Protein AF-A0A7C1DUS7-F1 (afdb_monomer_lite)

Foldseek 3Di:
DDDFLLVLLVQLLVLQVVLVVCCVPPVVCNVVSVVSLVSSLVSLVVSCVQLVDLDADPVCLVVVPCPRHDHPVSSVSSVSSCVVVVVVVVVVVVVVVPD

Sequence (99 aa):
MFSKPRILAHIGFLLVTAGLVISMLIPPAYPVSLGLWLIAVVAGVFALIKNGRLFPNIALTRTGEDPDKLDILHFVEVYLSLIPGIFIVAYLIYFKIFN

Radius of gyration: 15.43 Å; chains: 1; bounding box: 42×33×36 Å

Structure (mmCIF, N/CA/C/O backbone):
data_AF-A0A7C1DUS7-F1
#
_entry.id   AF-A0A7C1DUS7-F1
#
loop_
_atom_site.group_PDB
_atom_site.id
_atom_site.type_symbol
_atom_site.label_atom_id
_atom_site.label_alt_id
_atom_site.label_comp_id
_atom_site.label_asym_id
_atom_site.label_entity_id
_atom_site.label_seq_id
_atom_site.pdbx_PDB_ins_code
_atom_site.Cartn_x
_atom_site.Cartn_y
_atom_site.Cartn_z
_atom_site.occupancy
_atom_site.B_iso_or_equiv
_atom_site.auth_seq_id
_atom_site.auth_comp_id
_atom_site.auth_asym_id
_atom_site.auth_atom_id
_atom_site.pdbx_PDB_model_num
ATOM 1 N N . MET A 1 1 ? 1.811 14.218 18.376 1.00 45.44 1 MET A N 1
ATOM 2 C CA . MET A 1 1 ? 0.473 14.501 17.813 1.00 45.44 1 MET A CA 1
ATOM 3 C C . MET A 1 1 ? 0.256 13.559 16.631 1.00 45.44 1 MET A C 1
ATOM 5 O O . MET A 1 1 ? 0.537 13.900 15.494 1.00 45.44 1 MET A O 1
ATOM 9 N N . PHE A 1 2 ? -0.057 12.294 16.915 1.00 49.75 2 PHE A N 1
ATOM 10 C CA . PHE A 1 2 ? -0.066 11.234 15.905 1.00 49.75 2 PHE A CA 1
ATOM 11 C C . PHE A 1 2 ? -1.332 11.334 15.042 1.00 49.75 2 PHE A C 1
ATOM 13 O O . PHE A 1 2 ? -2.433 11.252 15.572 1.00 49.75 2 PHE A O 1
ATOM 20 N N . SER A 1 3 ? -1.176 11.480 13.722 1.00 62.84 3 SER A N 1
ATOM 21 C CA . SER A 1 3 ? -2.284 11.554 12.755 1.00 62.84 3 SER A CA 1
ATOM 22 C C . SER A 1 3 ? -3.237 10.363 12.901 1.00 62.84 3 SER A C 1
ATOM 24 O O . SER A 1 3 ? -2.767 9.234 13.104 1.00 62.84 3 SER A O 1
ATOM 26 N N . LYS A 1 4 ? -4.549 10.616 12.798 1.00 81.75 4 LYS A N 1
ATOM 27 C CA . LYS A 1 4 ? -5.602 9.593 12.899 1.00 81.75 4 LYS A CA 1
ATOM 28 C C . LYS A 1 4 ? -5.364 8.472 11.873 1.00 81.75 4 LYS A C 1
ATOM 30 O O . LYS A 1 4 ? -4.947 8.778 10.753 1.00 81.75 4 LYS A O 1
ATOM 35 N N . PRO A 1 5 ? -5.643 7.197 12.199 1.00 83.50 5 PRO A N 1
ATOM 36 C CA . PRO A 1 5 ? -5.414 6.076 11.282 1.00 83.50 5 PRO A CA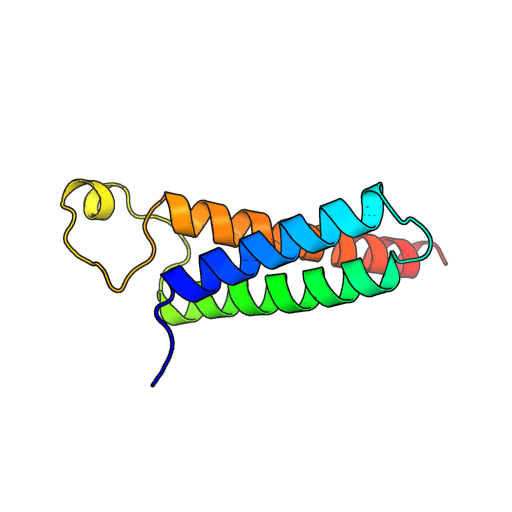 1
ATOM 37 C C . PRO A 1 5 ? -6.152 6.242 9.944 1.00 83.50 5 PRO A C 1
ATOM 39 O O . PRO A 1 5 ? -5.609 5.878 8.907 1.00 83.50 5 PRO A O 1
ATOM 42 N N . ARG A 1 6 ? -7.318 6.902 9.941 1.00 86.62 6 ARG A N 1
ATOM 43 C CA . ARG A 1 6 ? -8.067 7.276 8.726 1.00 86.62 6 ARG A CA 1
ATOM 44 C C . ARG A 1 6 ? -7.261 8.140 7.754 1.00 86.62 6 ARG A C 1
ATOM 46 O O . ARG A 1 6 ? -7.274 7.902 6.556 1.00 86.62 6 ARG A O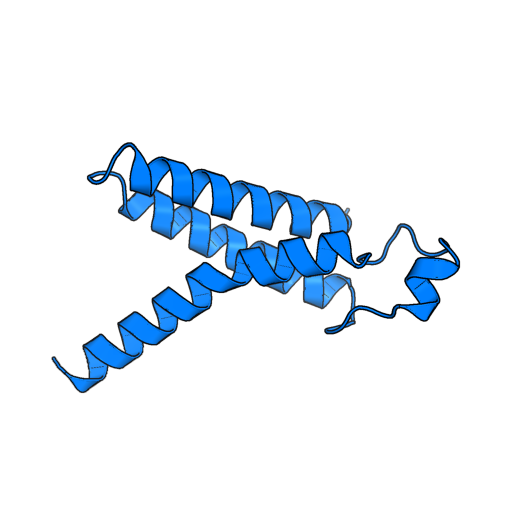 1
ATOM 53 N N . ILE A 1 7 ? -6.514 9.114 8.273 1.00 88.00 7 ILE A N 1
ATOM 54 C CA . ILE A 1 7 ? -5.691 10.008 7.447 1.00 88.00 7 ILE A CA 1
ATOM 55 C C . ILE A 1 7 ? -4.555 9.214 6.796 1.00 88.00 7 ILE A C 1
ATOM 57 O O . ILE A 1 7 ? -4.244 9.419 5.629 1.00 88.00 7 ILE A O 1
ATOM 61 N N . LEU A 1 8 ? -3.951 8.283 7.538 1.00 88.62 8 LEU A N 1
ATOM 62 C CA . LEU A 1 8 ? -2.888 7.423 7.015 1.00 88.62 8 LEU A CA 1
ATOM 63 C C . LEU A 1 8 ? -3.397 6.475 5.923 1.00 88.62 8 LEU A C 1
ATOM 65 O O . LEU A 1 8 ? -2.709 6.300 4.920 1.00 88.62 8 LEU A O 1
ATOM 69 N N . ALA A 1 9 ? -4.597 5.913 6.097 1.00 89.19 9 ALA A N 1
ATOM 70 C CA . ALA A 1 9 ? -5.269 5.108 5.079 1.00 89.19 9 ALA A CA 1
ATOM 71 C C . ALA A 1 9 ? -5.459 5.901 3.778 1.00 89.19 9 A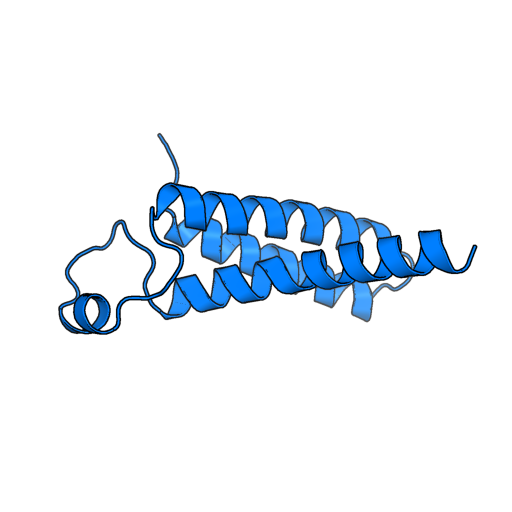LA A C 1
ATOM 73 O O . ALA A 1 9 ? -5.020 5.463 2.714 1.00 89.19 9 ALA A O 1
ATOM 74 N N . HIS A 1 10 ? -6.000 7.114 3.894 1.00 92.69 10 HIS A N 1
ATOM 75 C CA . HIS A 1 10 ? -6.276 7.966 2.747 1.00 92.69 10 HIS A CA 1
ATOM 76 C C . HIS A 1 10 ? -4.998 8.429 2.031 1.00 92.69 10 HIS A C 1
ATOM 78 O O . HIS A 1 10 ? -4.915 8.379 0.805 1.00 92.69 10 HIS A O 1
ATOM 84 N N . ILE A 1 11 ? -3.958 8.811 2.785 1.00 91.12 11 ILE A N 1
ATOM 85 C CA . ILE A 1 11 ? -2.639 9.143 2.222 1.00 91.12 11 ILE A CA 1
ATOM 86 C C . ILE A 1 11 ? -2.056 7.933 1.485 1.00 91.12 11 ILE A C 1
ATOM 88 O O . ILE A 1 11 ? -1.568 8.078 0.367 1.00 91.12 11 ILE A O 1
ATOM 92 N N . GLY A 1 12 ? -2.128 6.738 2.081 1.00 90.88 12 GLY A N 1
ATOM 93 C CA . GLY A 1 12 ? -1.660 5.509 1.443 1.00 90.88 12 GLY A CA 1
ATOM 94 C C . GLY A 1 12 ? -2.371 5.247 0.114 1.00 90.88 12 GLY A C 1
ATOM 95 O O . GLY A 1 12 ? -1.719 4.996 -0.898 1.00 90.88 12 GLY A O 1
ATOM 96 N N . PHE A 1 13 ? -3.696 5.378 0.083 1.00 93.12 13 PHE A N 1
ATOM 97 C CA . PHE A 1 13 ? -4.480 5.208 -1.138 1.00 93.12 13 PHE A CA 1
ATOM 98 C C . PHE A 1 13 ? -4.153 6.258 -2.213 1.00 93.12 13 PHE A C 1
ATOM 100 O O . PHE A 1 13 ? -3.971 5.913 -3.386 1.00 93.12 13 PHE A O 1
ATOM 107 N N . LEU A 1 14 ? -4.009 7.529 -1.822 1.00 94.12 14 LEU A N 1
ATOM 108 C CA . LEU A 1 14 ? -3.625 8.614 -2.727 1.00 94.12 14 LEU A CA 1
ATOM 109 C C . LEU A 1 14 ? -2.260 8.342 -3.372 1.00 94.12 14 LEU A C 1
ATOM 111 O O . LEU A 1 14 ? -2.113 8.491 -4.583 1.00 94.12 14 LEU A O 1
ATOM 115 N N . LEU A 1 15 ? -1.275 7.906 -2.581 1.00 93.75 15 LEU A N 1
ATOM 116 C CA . LEU A 1 15 ? 0.072 7.593 -3.062 1.00 93.75 15 LEU A CA 1
ATOM 117 C C . LEU A 1 15 ? 0.080 6.408 -4.033 1.00 93.75 15 LEU A C 1
ATOM 119 O O . LEU A 1 15 ? 0.768 6.467 -5.053 1.00 93.75 15 LEU A O 1
ATOM 123 N N . VAL A 1 16 ? -0.711 5.361 -3.768 1.00 93.69 16 VAL A N 1
ATOM 124 C CA . VAL A 1 16 ? -0.874 4.249 -4.720 1.00 93.69 16 VAL A CA 1
ATOM 125 C C . VAL A 1 16 ? -1.474 4.726 -6.029 1.00 93.69 16 VAL A C 1
ATOM 127 O O . VAL A 1 16 ? -0.930 4.420 -7.091 1.00 93.69 16 VAL A O 1
ATOM 130 N N . THR A 1 17 ? -2.546 5.509 -5.955 1.00 93.19 17 THR A N 1
ATOM 131 C CA . THR A 1 17 ? -3.237 6.026 -7.138 1.00 93.19 17 THR A CA 1
ATOM 132 C C . THR A 1 17 ? -2.327 6.951 -7.948 1.00 93.19 17 THR A C 1
ATOM 134 O O . THR A 1 17 ? -2.227 6.804 -9.162 1.00 93.19 17 THR A O 1
ATOM 137 N N . ALA A 1 18 ? -1.585 7.846 -7.290 1.00 92.50 18 ALA A N 1
ATOM 138 C CA . ALA A 1 18 ? -0.612 8.719 -7.942 1.00 92.50 18 ALA A CA 1
ATOM 139 C C . ALA A 1 18 ? 0.517 7.921 -8.611 1.00 92.50 18 ALA A C 1
ATOM 141 O O . ALA A 1 18 ? 0.840 8.165 -9.773 1.00 92.50 18 ALA A O 1
ATOM 142 N N . GLY A 1 19 ? 1.078 6.928 -7.914 1.00 90.19 19 GLY A N 1
ATOM 143 C CA . GLY A 1 19 ? 2.094 6.043 -8.480 1.00 90.19 19 GLY A CA 1
ATOM 144 C C . GLY A 1 19 ? 1.576 5.267 -9.693 1.00 90.19 19 GLY A C 1
ATOM 145 O O . GLY A 1 19 ? 2.278 5.170 -10.700 1.00 90.19 19 GLY A O 1
ATOM 146 N N . LEU A 1 20 ? 0.327 4.792 -9.643 1.00 91.19 20 LEU A N 1
ATOM 147 C CA . LEU A 1 20 ? -0.322 4.121 -10.769 1.00 91.19 20 LEU A CA 1
ATOM 148 C C . LEU A 1 20 ? -0.455 5.062 -11.971 1.00 91.19 20 LEU A C 1
ATOM 150 O O . LEU A 1 20 ? 0.009 4.725 -13.058 1.00 91.19 20 LEU A O 1
ATOM 154 N N . VAL A 1 21 ? -0.991 6.266 -11.769 1.00 93.12 21 VAL A N 1
ATOM 155 C CA . VAL A 1 21 ? -1.143 7.270 -12.833 1.00 93.12 21 VAL A CA 1
ATOM 156 C C . VAL A 1 21 ? 0.206 7.623 -13.465 1.00 93.12 21 VAL A C 1
ATOM 158 O O . VAL A 1 21 ? 0.318 7.629 -14.690 1.00 93.12 21 VAL A O 1
ATOM 161 N N . ILE A 1 22 ? 1.251 7.845 -12.660 1.00 90.38 22 ILE A N 1
ATOM 162 C CA . ILE A 1 22 ? 2.603 8.136 -13.168 1.00 90.38 22 ILE A CA 1
ATOM 163 C C . ILE A 1 22 ? 3.127 6.970 -14.010 1.00 90.38 22 ILE A C 1
ATOM 165 O O . ILE A 1 22 ? 3.634 7.200 -15.105 1.00 90.38 22 ILE A O 1
ATOM 169 N N . SER A 1 23 ? 2.949 5.728 -13.549 1.00 88.88 23 SER A N 1
ATOM 170 C CA . SER A 1 23 ? 3.423 4.547 -14.281 1.00 88.88 23 SER A CA 1
ATOM 171 C C . SER A 1 23 ? 2.721 4.363 -15.629 1.00 88.88 23 SER A C 1
ATOM 173 O O . SER A 1 23 ? 3.341 3.895 -16.581 1.00 88.88 23 SER A O 1
ATOM 175 N N . MET A 1 24 ? 1.447 4.762 -15.723 1.00 89.75 24 MET A N 1
ATOM 176 C CA . MET A 1 24 ? 0.652 4.649 -16.946 1.00 89.75 24 MET A CA 1
ATOM 177 C C . MET A 1 24 ? 0.937 5.782 -17.937 1.00 89.75 24 MET A C 1
ATOM 179 O O . MET A 1 24 ? 0.974 5.541 -19.140 1.00 89.75 24 MET A O 1
ATOM 183 N N . LEU A 1 25 ? 1.125 7.013 -17.452 1.00 93.19 25 LEU A N 1
ATOM 184 C CA . LEU A 1 25 ? 1.308 8.191 -18.308 1.00 93.19 25 LEU A CA 1
ATOM 185 C C . LEU A 1 25 ? 2.769 8.426 -18.703 1.00 93.19 25 LEU A C 1
ATOM 187 O O . LEU A 1 25 ? 3.036 8.955 -19.779 1.00 93.19 25 LEU A O 1
ATOM 191 N N . ILE A 1 26 ? 3.715 8.063 -17.834 1.00 92.31 26 ILE A N 1
ATOM 192 C CA . ILE A 1 26 ? 5.143 8.335 -18.014 1.00 92.31 26 ILE A CA 1
ATOM 193 C C . ILE A 1 26 ? 5.934 7.060 -17.676 1.00 92.31 26 ILE A C 1
ATOM 195 O O . ILE A 1 26 ? 6.542 6.973 -16.607 1.00 92.31 26 ILE A O 1
ATOM 199 N N . PRO A 1 27 ? 5.985 6.065 -18.585 1.00 83.12 27 PRO A N 1
ATOM 200 C CA . PRO A 1 27 ? 6.707 4.810 -18.352 1.00 83.12 27 PRO A CA 1
ATOM 201 C C . PRO A 1 27 ? 8.175 4.981 -17.910 1.00 83.12 27 PRO A C 1
ATOM 203 O O . PRO A 1 27 ? 8.606 4.260 -17.009 1.00 83.12 27 PRO A O 1
ATOM 206 N N . PRO A 1 28 ? 8.953 5.958 -18.434 1.00 87.88 28 PRO A N 1
ATOM 207 C CA . PRO A 1 28 ? 10.316 6.207 -17.953 1.00 87.88 28 PRO A CA 1
ATOM 208 C C . PRO A 1 28 ? 10.394 6.624 -16.475 1.00 87.88 28 PRO A C 1
ATOM 210 O O . PRO A 1 28 ? 11.431 6.451 -15.842 1.00 87.88 28 PRO A O 1
ATOM 213 N N . ALA A 1 29 ? 9.307 7.160 -15.911 1.00 86.75 29 ALA A N 1
ATOM 214 C CA . ALA A 1 29 ? 9.217 7.583 -14.516 1.00 86.75 29 ALA A CA 1
ATOM 215 C C . ALA A 1 29 ? 8.752 6.460 -13.567 1.00 86.75 29 ALA A C 1
ATOM 217 O O . ALA A 1 29 ? 8.487 6.726 -12.396 1.00 86.75 29 ALA A O 1
ATOM 218 N N . TYR A 1 30 ? 8.706 5.202 -14.020 1.00 83.88 30 TYR A N 1
ATOM 219 C CA . TYR A 1 30 ? 8.372 4.042 -13.183 1.00 83.88 30 TYR A CA 1
ATOM 220 C C . TYR A 1 30 ? 9.129 3.964 -11.835 1.00 83.88 30 TYR A C 1
ATOM 222 O O . TYR A 1 30 ? 8.506 3.612 -10.830 1.00 83.88 30 TYR A O 1
ATOM 230 N N . PRO A 1 31 ? 10.421 4.349 -11.724 1.00 86.81 31 PRO A N 1
ATOM 231 C CA . PRO A 1 31 ? 11.106 4.388 -10.427 1.00 86.81 31 PRO A CA 1
ATOM 232 C C . PRO A 1 31 ? 10.449 5.324 -9.400 1.00 86.81 31 PRO A C 1
ATOM 234 O O . PRO A 1 31 ? 10.470 5.043 -8.203 1.00 86.81 31 PRO A O 1
ATOM 237 N N . VAL A 1 32 ? 9.826 6.417 -9.854 1.00 87.56 32 VAL A N 1
ATOM 238 C CA . VAL A 1 32 ? 9.078 7.341 -8.988 1.00 87.56 32 VAL A CA 1
ATOM 239 C C . VAL A 1 32 ? 7.823 6.655 -8.454 1.00 87.56 32 VAL A C 1
ATOM 241 O O . VAL A 1 32 ? 7.543 6.732 -7.258 1.00 87.56 32 VAL A O 1
ATOM 244 N N . SER A 1 33 ? 7.107 5.919 -9.309 1.00 89.62 33 SER A N 1
ATOM 245 C CA . SER A 1 33 ? 5.952 5.108 -8.909 1.00 89.62 33 SER A CA 1
ATOM 246 C C . SER A 1 33 ? 6.318 4.071 -7.850 1.00 89.62 33 SER A C 1
ATOM 248 O O . SER A 1 33 ? 5.608 3.954 -6.855 1.00 89.62 33 SER A O 1
ATOM 250 N N . LEU A 1 34 ? 7.457 3.383 -8.002 1.00 86.25 34 LEU A N 1
ATOM 251 C CA . LEU A 1 34 ? 7.964 2.448 -6.991 1.00 86.25 34 LEU A CA 1
ATOM 252 C C . LEU A 1 34 ? 8.208 3.134 -5.639 1.00 86.25 34 LEU A C 1
ATOM 254 O O . LEU A 1 34 ? 7.823 2.595 -4.601 1.00 86.25 34 LEU A O 1
ATOM 258 N N . GLY A 1 35 ? 8.804 4.330 -5.643 1.00 88.69 35 GLY A N 1
ATOM 259 C CA . GLY A 1 35 ? 9.008 5.120 -4.428 1.00 88.69 35 GLY A CA 1
ATOM 260 C C . GLY A 1 35 ? 7.688 5.488 -3.741 1.00 88.69 35 GLY A C 1
ATOM 261 O O . GLY A 1 35 ? 7.540 5.290 -2.535 1.00 88.69 35 GLY A O 1
ATOM 262 N N . LEU A 1 36 ? 6.700 5.956 -4.508 1.00 92.12 36 LEU A N 1
ATOM 263 C CA . LEU A 1 36 ? 5.369 6.293 -3.988 1.00 92.12 36 LEU A CA 1
ATOM 264 C C 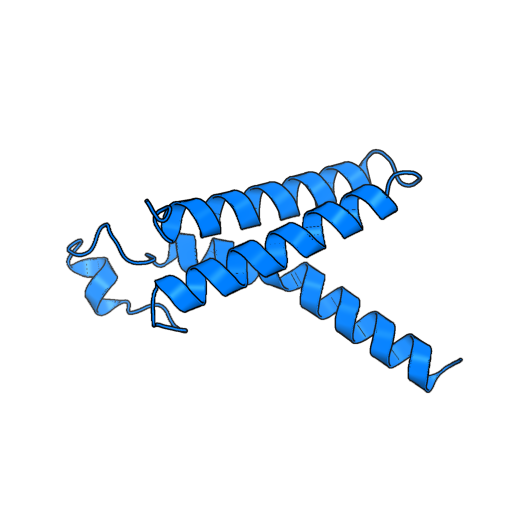. LEU A 1 36 ? 4.648 5.070 -3.416 1.00 92.12 36 LEU A C 1
ATOM 266 O O . LEU A 1 36 ? 4.054 5.151 -2.341 1.00 92.12 36 LEU A O 1
ATOM 270 N N . TRP A 1 37 ? 4.735 3.929 -4.095 1.00 92.38 37 TRP A N 1
ATOM 271 C CA . TRP A 1 37 ? 4.152 2.673 -3.632 1.00 92.38 37 TRP A CA 1
ATOM 272 C C . TRP A 1 37 ? 4.802 2.162 -2.349 1.00 92.38 37 TRP A C 1
ATOM 274 O O . TRP A 1 37 ? 4.092 1.703 -1.457 1.00 92.38 37 TRP A O 1
ATOM 284 N N . LEU A 1 38 ? 6.121 2.301 -2.197 1.00 90.94 38 LEU A N 1
ATOM 285 C CA . LEU A 1 38 ? 6.801 1.945 -0.952 1.00 90.94 38 LEU A CA 1
ATOM 286 C C . LEU A 1 38 ? 6.289 2.788 0.227 1.00 90.94 38 LEU A C 1
ATOM 288 O O . LEU A 1 38 ? 5.968 2.245 1.284 1.00 90.94 38 LEU A O 1
ATOM 292 N N . ILE A 1 39 ? 6.157 4.105 0.037 1.00 92.19 39 ILE A N 1
ATOM 293 C CA . ILE A 1 39 ? 5.621 5.007 1.069 1.00 92.19 39 ILE A CA 1
ATOM 294 C C . ILE A 1 39 ? 4.159 4.652 1.381 1.00 92.19 39 ILE A C 1
ATOM 296 O O . ILE A 1 39 ? 3.761 4.643 2.548 1.00 92.19 39 ILE A O 1
ATOM 300 N N . ALA A 1 40 ? 3.369 4.309 0.362 1.00 93.06 40 ALA A N 1
ATOM 301 C CA . ALA A 1 40 ? 1.979 3.909 0.529 1.00 93.06 40 ALA A CA 1
ATOM 302 C C . ALA A 1 40 ? 1.820 2.643 1.385 1.00 93.06 40 ALA A C 1
ATOM 304 O O . ALA A 1 40 ? 0.984 2.619 2.290 1.00 93.06 40 ALA A O 1
ATOM 305 N N . VAL A 1 41 ? 2.662 1.629 1.150 1.00 91.94 41 VAL A N 1
ATOM 306 C CA . VAL A 1 41 ? 2.691 0.393 1.946 1.00 91.94 41 VAL A CA 1
ATOM 307 C C . VAL A 1 41 ? 3.006 0.711 3.407 1.00 91.94 41 VAL A C 1
ATOM 309 O O . VAL A 1 41 ? 2.298 0.253 4.304 1.00 91.94 41 VAL A O 1
ATOM 312 N N . VAL A 1 42 ? 4.021 1.543 3.662 1.00 91.75 42 VAL A N 1
ATOM 313 C CA . VAL A 1 42 ? 4.385 1.963 5.026 1.00 91.75 42 VAL A CA 1
ATOM 314 C C . VAL A 1 42 ? 3.220 2.688 5.706 1.00 91.75 42 VAL A C 1
ATOM 316 O O . VAL A 1 42 ? 2.900 2.386 6.857 1.00 91.75 42 VAL A O 1
ATOM 319 N N . ALA A 1 43 ? 2.542 3.597 5.000 1.00 90.88 43 ALA A N 1
ATOM 320 C CA . ALA A 1 43 ? 1.375 4.303 5.524 1.00 90.88 43 ALA A CA 1
ATOM 321 C C . ALA A 1 43 ? 0.216 3.344 5.858 1.00 90.88 43 ALA A C 1
ATOM 323 O O . ALA A 1 43 ? -0.377 3.462 6.932 1.00 90.88 43 ALA A O 1
ATOM 324 N N . GLY A 1 44 ? -0.062 2.366 4.988 1.00 90.75 44 GLY A N 1
ATOM 325 C CA . GLY A 1 44 ? -1.082 1.337 5.204 1.00 90.75 44 GLY A CA 1
ATOM 326 C C . GLY A 1 44 ? -0.790 0.459 6.423 1.00 90.75 44 GLY A C 1
ATOM 327 O O . GLY A 1 44 ? -1.648 0.295 7.291 1.00 90.75 44 GLY A O 1
ATOM 328 N N . VAL A 1 45 ? 0.445 -0.034 6.554 1.00 91.06 45 VAL A N 1
ATOM 329 C CA . VAL A 1 45 ? 0.876 -0.811 7.729 1.00 91.06 45 VAL A CA 1
ATOM 330 C C . VAL A 1 45 ? 0.749 0.021 9.006 1.00 91.06 45 VAL A C 1
ATOM 332 O O . VAL A 1 45 ? 0.211 -0.452 10.008 1.00 91.06 45 VAL A O 1
ATOM 335 N N . PHE A 1 46 ? 1.180 1.283 8.981 1.00 90.69 46 PHE A N 1
ATOM 336 C CA . PHE A 1 46 ? 1.100 2.157 10.150 1.00 90.69 46 PHE A CA 1
ATOM 337 C C . PHE A 1 46 ? -0.351 2.486 10.537 1.00 90.69 46 PHE A C 1
ATOM 339 O O . PHE A 1 46 ? -0.663 2.590 11.726 1.00 90.69 46 PHE A O 1
ATOM 346 N N . ALA A 1 47 ? -1.254 2.596 9.556 1.00 89.62 47 ALA A N 1
ATOM 347 C CA . ALA A 1 47 ? -2.688 2.736 9.794 1.00 89.62 47 ALA A CA 1
ATOM 348 C C . ALA A 1 47 ? -3.263 1.506 10.519 1.00 89.62 47 ALA A C 1
ATOM 350 O O . ALA A 1 47 ? -3.999 1.679 11.490 1.00 89.62 47 ALA A O 1
ATOM 351 N N . LEU A 1 48 ? -2.883 0.283 10.119 1.00 90.00 48 LEU A N 1
ATOM 352 C CA . LEU A 1 48 ? -3.305 -0.955 10.794 1.00 90.00 48 LEU A CA 1
ATOM 353 C C . LEU A 1 48 ? -2.776 -1.046 12.226 1.00 90.00 48 LEU A C 1
ATOM 355 O O . LEU A 1 48 ? -3.544 -1.364 13.136 1.00 90.00 48 LEU A O 1
ATOM 359 N N . ILE A 1 49 ? -1.493 -0.729 12.434 1.00 89.62 49 ILE A N 1
ATOM 360 C CA . ILE A 1 49 ? -0.866 -0.743 13.764 1.00 89.62 49 ILE A CA 1
ATOM 361 C C . ILE A 1 49 ? -1.604 0.216 14.699 1.00 89.62 49 ILE A C 1
ATOM 363 O O . ILE A 1 49 ? -2.008 -0.177 15.791 1.00 89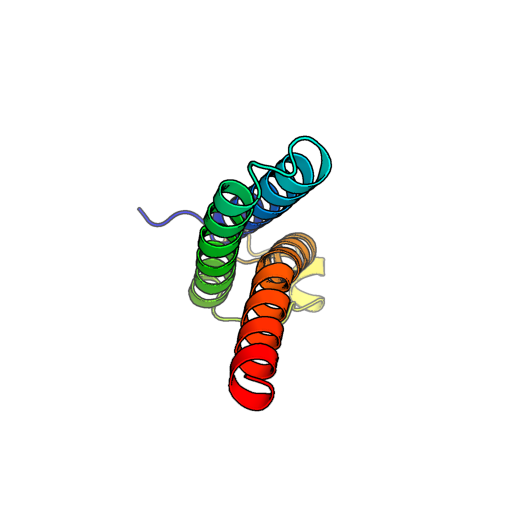.62 49 ILE A O 1
ATOM 367 N N . LYS A 1 50 ? -1.847 1.457 14.258 1.00 87.25 50 LYS A N 1
ATOM 368 C CA . LYS A 1 50 ? -2.577 2.447 15.063 1.00 87.25 50 LYS A CA 1
ATOM 369 C C . LYS A 1 50 ? -4.036 2.086 15.301 1.00 87.25 50 LYS A C 1
ATOM 371 O O . LYS A 1 50 ? -4.583 2.434 16.339 1.00 87.25 50 LYS A O 1
ATOM 376 N N . ASN A 1 51 ? -4.668 1.416 14.345 1.00 88.12 51 ASN A N 1
ATOM 377 C CA . ASN A 1 51 ? -6.039 0.952 14.492 1.00 88.12 51 ASN A CA 1
ATOM 378 C C . ASN A 1 51 ? -6.161 -0.217 15.490 1.00 88.12 51 ASN A C 1
ATOM 380 O O . ASN A 1 51 ? -7.254 -0.485 15.989 1.00 88.12 51 ASN A O 1
ATOM 384 N N . GLY A 1 52 ? -5.063 -0.935 15.761 1.00 84.81 52 GLY A N 1
ATOM 385 C CA . GLY A 1 52 ? -5.015 -2.075 16.684 1.00 84.81 52 GLY A CA 1
ATOM 386 C C . GLY A 1 52 ? -5.823 -3.290 16.218 1.00 84.81 52 GLY A C 1
ATOM 387 O O . GLY A 1 52 ? -6.065 -4.214 16.992 1.00 84.81 52 GLY A O 1
ATOM 388 N N . ARG A 1 53 ? -6.301 -3.283 14.969 1.00 82.25 53 ARG A N 1
ATOM 389 C CA . ARG A 1 53 ? -7.197 -4.299 14.412 1.00 82.25 53 ARG A CA 1
ATOM 390 C C . ARG A 1 53 ? -6.870 -4.537 12.947 1.00 82.25 53 ARG A C 1
ATOM 392 O O . ARG A 1 53 ? -6.753 -3.584 12.178 1.00 82.25 53 ARG A O 1
ATOM 399 N N . LEU A 1 54 ? -6.790 -5.815 12.579 1.00 82.62 54 LEU A N 1
ATOM 400 C CA . LEU A 1 54 ? -6.474 -6.256 11.220 1.00 82.62 54 LEU A CA 1
ATOM 401 C C . LEU A 1 54 ? -7.697 -6.402 10.321 1.00 82.62 54 LEU A C 1
ATOM 403 O O . LEU A 1 54 ? -7.529 -6.351 9.112 1.00 82.62 54 LEU A O 1
ATOM 407 N N . PHE A 1 55 ? -8.895 -6.562 10.891 1.00 82.31 55 PHE A N 1
ATOM 408 C CA . PHE A 1 55 ? -10.139 -6.756 10.145 1.00 82.31 55 PHE A CA 1
ATOM 409 C C . PHE A 1 55 ? -11.187 -5.702 10.511 1.00 82.31 55 PHE A C 1
ATOM 411 O O . PHE A 1 55 ? -11.285 -5.338 11.696 1.00 82.31 55 PHE A O 1
ATOM 418 N N . PRO A 1 56 ? -12.012 -5.254 9.546 1.00 76.62 56 PRO A N 1
ATOM 419 C CA . PRO A 1 56 ? -13.164 -4.408 9.828 1.00 76.62 56 PRO A CA 1
ATOM 420 C C . PRO A 1 56 ? -14.159 -5.146 10.737 1.00 76.62 56 PRO A C 1
ATOM 422 O O . PRO A 1 56 ? -14.351 -6.351 10.615 1.00 76.62 56 PRO A O 1
ATOM 425 N N . ASN A 1 57 ? -14.799 -4.433 11.675 1.00 75.94 57 ASN A N 1
ATOM 426 C CA . ASN A 1 57 ? -15.921 -4.990 12.447 1.00 75.94 57 ASN A CA 1
ATOM 427 C C . ASN A 1 57 ? -17.185 -4.279 11.999 1.00 75.94 57 ASN A C 1
ATOM 429 O O . ASN A 1 57 ? -17.386 -3.104 12.301 1.00 75.94 57 ASN A O 1
ATOM 433 N N . ILE A 1 58 ? -18.014 -5.043 11.303 1.00 68.19 58 ILE A N 1
ATOM 434 C CA . ILE A 1 58 ? -19.272 -4.618 10.703 1.00 68.19 58 ILE A CA 1
ATOM 435 C C . ILE A 1 58 ? -20.262 -4.150 11.786 1.00 68.19 58 ILE A C 1
ATOM 437 O O . ILE A 1 58 ? -21.054 -3.244 11.543 1.00 68.19 58 ILE A O 1
ATOM 441 N N . ALA A 1 59 ? -20.178 -4.709 13.002 1.00 63.81 59 ALA A N 1
ATOM 442 C CA . ALA A 1 59 ? -21.010 -4.300 14.133 1.00 63.81 59 ALA A CA 1
ATOM 443 C C . ALA A 1 59 ? -20.656 -2.887 14.622 1.00 63.81 59 ALA A C 1
ATOM 445 O O . ALA A 1 59 ? -21.553 -2.083 14.840 1.00 63.81 59 ALA A O 1
ATOM 446 N N . LEU A 1 60 ? -19.360 -2.552 14.691 1.00 60.53 60 LEU A N 1
ATOM 447 C CA . LEU A 1 60 ? -18.882 -1.208 15.057 1.00 60.53 60 LEU A CA 1
ATOM 448 C C . LEU A 1 60 ? -19.142 -0.163 13.960 1.00 60.53 60 LEU A C 1
ATOM 450 O O . LEU A 1 60 ? -19.255 1.021 14.252 1.00 60.53 60 LEU A O 1
ATOM 454 N N . THR A 1 61 ? -19.253 -0.583 12.693 1.00 56.22 61 THR A N 1
ATOM 455 C CA . THR A 1 61 ? -19.548 0.338 11.578 1.00 56.22 61 THR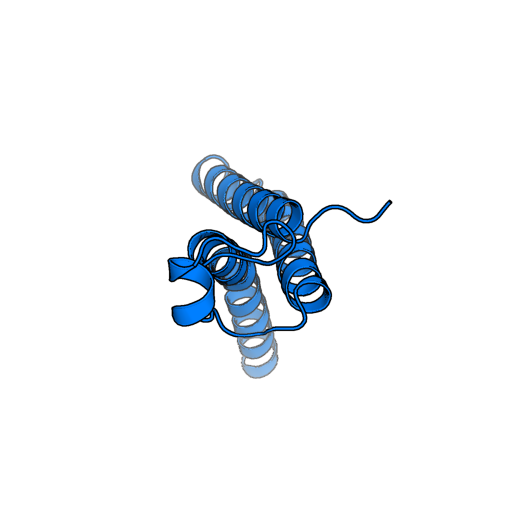 A CA 1
ATOM 456 C C . THR A 1 61 ? -21.025 0.739 11.533 1.00 56.22 61 THR A C 1
ATOM 458 O O . THR A 1 61 ? -21.351 1.808 11.029 1.00 56.22 61 THR A O 1
ATOM 461 N N . ARG A 1 62 ? -21.926 -0.098 12.068 1.00 56.25 62 ARG A N 1
ATOM 462 C CA . ARG A 1 62 ? -23.367 0.196 12.136 1.00 56.25 62 ARG A CA 1
ATOM 463 C C . ARG A 1 62 ? -23.749 1.124 13.285 1.00 56.25 62 ARG A C 1
ATOM 465 O O . ARG A 1 62 ? -24.758 1.807 13.168 1.00 56.25 62 ARG A O 1
ATOM 472 N N . THR A 1 63 ? -22.970 1.156 14.364 1.00 57.16 63 THR A N 1
ATOM 473 C CA . THR A 1 63 ? -23.233 2.030 15.517 1.00 57.16 63 THR A CA 1
ATOM 474 C C . THR A 1 63 ? -22.574 3.407 15.411 1.00 57.16 63 THR A C 1
ATOM 476 O O . THR A 1 63 ? -22.893 4.276 16.208 1.00 57.16 63 THR A O 1
ATOM 479 N N . GLY A 1 64 ? -21.718 3.654 14.409 1.00 54.94 64 GLY A N 1
ATOM 480 C CA . GLY A 1 64 ? -21.185 4.994 14.110 1.00 54.94 64 GLY A CA 1
ATOM 481 C C . GLY A 1 64 ? -20.278 5.602 15.191 1.00 54.94 64 GLY A C 1
ATOM 482 O O . GLY A 1 64 ? -20.046 6.806 15.180 1.00 54.94 64 GLY A O 1
ATOM 483 N N . GLU A 1 65 ? -19.772 4.797 16.127 1.00 59.50 65 GLU A N 1
ATOM 484 C CA . GLU A 1 65 ? -19.352 5.309 17.440 1.00 59.50 65 GLU A CA 1
ATOM 485 C C . GLU A 1 65 ? -17.851 5.571 17.638 1.00 59.50 65 GLU A C 1
ATOM 487 O O . GLU A 1 65 ? -17.486 6.124 18.670 1.00 59.50 65 GLU A O 1
ATOM 492 N N . ASP A 1 66 ? -16.958 5.242 16.695 1.00 66.12 66 ASP A N 1
ATOM 493 C CA . ASP A 1 66 ? -15.512 5.421 16.932 1.00 66.12 66 ASP A CA 1
ATOM 494 C C . ASP A 1 66 ? -14.790 6.182 15.797 1.00 66.12 66 ASP A C 1
ATOM 496 O O . ASP A 1 66 ? -14.176 5.564 14.914 1.00 66.12 66 ASP A O 1
ATOM 500 N N . PRO A 1 67 ? -14.837 7.536 15.801 1.00 68.56 67 PRO A N 1
ATOM 501 C CA . PRO A 1 67 ? -14.175 8.380 14.801 1.00 68.56 67 PRO A CA 1
ATOM 502 C C . PRO A 1 67 ? -12.643 8.245 14.802 1.00 68.56 67 PRO A C 1
ATOM 504 O O . PRO A 1 67 ? -11.980 8.749 13.890 1.00 68.56 67 PRO A O 1
ATOM 507 N N . ASP A 1 68 ? -12.073 7.574 15.805 1.00 74.25 68 ASP A N 1
ATOM 508 C CA . ASP A 1 68 ? -10.636 7.367 15.939 1.00 74.25 68 ASP A CA 1
ATOM 509 C C . ASP A 1 68 ? -10.168 6.004 15.403 1.00 74.25 68 ASP A C 1
ATOM 511 O O . ASP A 1 68 ? -8.962 5.784 15.272 1.00 74.25 68 ASP A O 1
ATOM 515 N N . LYS A 1 69 ? -11.090 5.126 14.980 1.00 80.62 69 LYS A N 1
ATOM 516 C CA . LYS A 1 69 ? -10.780 3.845 14.322 1.00 80.62 69 LYS A CA 1
ATOM 517 C C . LYS A 1 69 ? -11.063 3.851 12.820 1.00 80.62 69 LYS A C 1
ATOM 519 O O . LYS A 1 69 ? -11.726 4.742 12.292 1.00 80.62 69 LYS A O 1
ATOM 524 N N . LEU A 1 70 ? -10.516 2.862 12.113 1.00 82.94 70 LEU A N 1
ATOM 525 C CA . LEU A 1 70 ? -10.767 2.630 10.690 1.00 82.94 70 LEU A CA 1
ATOM 526 C C . LEU A 1 70 ? -12.177 2.061 10.481 1.00 82.94 70 LEU A C 1
ATOM 528 O O . LEU A 1 70 ? -12.505 0.984 10.985 1.00 82.94 70 LEU A O 1
ATOM 532 N N . ASP A 1 71 ? -12.971 2.763 9.675 1.00 85.38 71 ASP A N 1
ATOM 533 C CA . ASP A 1 71 ? -14.230 2.245 9.127 1.00 85.38 71 ASP A CA 1
ATOM 534 C C . ASP A 1 71 ? -13.958 1.308 7.938 1.00 85.38 71 ASP A C 1
ATOM 536 O O . ASP A 1 71 ? -12.837 1.243 7.432 1.00 85.38 71 ASP A O 1
ATOM 540 N N . ILE A 1 72 ? -14.992 0.614 7.446 1.00 86.25 72 ILE A N 1
ATOM 541 C CA . ILE A 1 72 ? -14.880 -0.332 6.318 1.00 86.25 72 ILE A CA 1
ATOM 542 C C . ILE A 1 72 ? -14.190 0.306 5.103 1.00 86.25 72 ILE A C 1
ATOM 544 O O . ILE A 1 72 ? -13.282 -0.299 4.541 1.00 86.25 72 ILE A O 1
ATOM 548 N N . LEU A 1 73 ? -14.566 1.535 4.734 1.00 87.75 73 LEU A N 1
ATOM 549 C CA . LEU A 1 73 ? -13.958 2.244 3.603 1.00 87.75 73 LEU A CA 1
ATOM 550 C C . LEU A 1 73 ? -12.446 2.432 3.788 1.00 87.75 73 LEU A C 1
ATOM 552 O O . LEU A 1 73 ? -11.669 2.113 2.896 1.00 87.75 73 LEU A O 1
ATOM 556 N N . HIS A 1 74 ? -12.019 2.881 4.966 1.00 89.12 74 HIS A N 1
ATOM 557 C CA . HIS A 1 74 ? -10.605 3.117 5.246 1.00 89.12 74 HIS A CA 1
ATOM 558 C C . HIS A 1 74 ? -9.813 1.804 5.350 1.00 89.12 74 HIS A C 1
ATOM 560 O O . HIS A 1 74 ? -8.635 1.762 5.012 1.00 89.12 74 HIS A O 1
ATOM 566 N N . PHE A 1 75 ? -10.445 0.704 5.774 1.00 89.69 75 PHE A N 1
ATOM 567 C CA . PHE A 1 75 ? -9.841 -0.627 5.659 1.00 89.69 75 PHE A CA 1
ATOM 568 C C . PHE A 1 75 ? -9.598 -1.015 4.197 1.00 89.69 75 PHE A C 1
ATOM 570 O O . PHE A 1 75 ? -8.530 -1.532 3.881 1.00 89.69 75 PHE A O 1
ATOM 577 N N . VAL A 1 76 ? -10.553 -0.736 3.304 1.00 90.81 76 VAL A N 1
ATOM 578 C CA . VAL A 1 76 ? -10.383 -0.971 1.862 1.00 90.81 76 VAL A CA 1
ATOM 579 C C . VAL A 1 76 ? -9.238 -0.124 1.306 1.00 90.81 76 VAL A C 1
ATOM 581 O O . VAL A 1 76 ? -8.376 -0.668 0.622 1.00 90.81 76 VAL A O 1
ATOM 584 N N . GLU A 1 77 ? -9.170 1.165 1.647 1.00 92.69 77 GLU A N 1
ATOM 585 C CA . GLU A 1 77 ? -8.060 2.051 1.259 1.00 92.69 77 GLU A CA 1
ATOM 586 C C . GLU A 1 77 ? -6.697 1.489 1.686 1.00 92.69 77 GLU A C 1
ATOM 588 O O . GLU A 1 77 ? -5.757 1.454 0.891 1.00 92.69 77 GLU A O 1
ATOM 593 N N . VAL A 1 78 ? -6.600 0.995 2.925 1.00 92.00 78 VAL A N 1
ATOM 594 C CA . VAL A 1 78 ? -5.387 0.354 3.441 1.00 92.00 78 VAL A CA 1
ATOM 595 C C . VAL A 1 78 ? -5.055 -0.918 2.669 1.00 92.00 78 VAL A C 1
ATOM 597 O O . VAL A 1 78 ? -3.912 -1.106 2.278 1.00 92.00 78 VAL A O 1
ATOM 600 N N . TYR A 1 79 ? -6.011 -1.811 2.423 1.00 92.00 79 TYR A N 1
ATOM 601 C CA . TYR A 1 79 ? -5.701 -3.042 1.693 1.00 92.00 79 TYR A CA 1
ATOM 602 C C . TYR A 1 79 ? -5.276 -2.762 0.253 1.00 92.00 79 TYR A C 1
ATOM 604 O O . TYR A 1 79 ? -4.326 -3.380 -0.224 1.00 92.00 79 TYR A O 1
ATOM 612 N N . LEU A 1 80 ? -5.910 -1.794 -0.411 1.00 91.25 80 LEU A N 1
ATOM 613 C CA . LEU A 1 80 ? -5.492 -1.338 -1.735 1.00 91.25 80 LEU A CA 1
ATOM 614 C C . LEU A 1 80 ? -4.080 -0.745 -1.706 1.00 91.25 80 LEU A C 1
ATOM 616 O O . LEU A 1 80 ? -3.311 -0.979 -2.639 1.00 91.25 80 LEU A O 1
ATOM 620 N N . SER A 1 81 ? -3.702 -0.042 -0.632 1.00 91.00 81 SER A N 1
ATOM 621 C CA . SER A 1 81 ? -2.354 0.518 -0.511 1.00 91.00 81 SER A CA 1
ATOM 622 C C . SER A 1 81 ? -1.255 -0.533 -0.326 1.00 91.00 81 SER A C 1
ATOM 624 O O . SER A 1 81 ? -0.097 -0.283 -0.663 1.00 91.00 81 SER A O 1
ATOM 626 N N . LEU A 1 82 ? -1.614 -1.734 0.139 1.00 90.06 82 LEU A N 1
ATOM 627 C CA . LEU A 1 82 ? -0.695 -2.862 0.310 1.00 90.06 82 LEU A CA 1
ATOM 628 C C . LEU A 1 82 ? -0.483 -3.685 -0.971 1.00 90.06 82 LEU A C 1
ATOM 630 O O . LEU A 1 82 ? 0.532 -4.376 -1.078 1.00 90.06 82 LEU A O 1
ATOM 634 N N . ILE A 1 83 ? -1.393 -3.610 -1.951 1.00 89.81 83 ILE A N 1
ATOM 635 C CA . ILE A 1 83 ? -1.335 -4.409 -3.189 1.00 89.81 83 ILE A CA 1
ATOM 636 C C . ILE A 1 83 ? -0.000 -4.245 -3.938 1.00 89.81 83 ILE A C 1
ATOM 638 O O . ILE A 1 83 ? 0.617 -5.267 -4.251 1.00 89.81 83 ILE A O 1
ATOM 642 N N . PRO A 1 84 ? 0.513 -3.023 -4.196 1.00 85.12 84 PRO A N 1
ATOM 643 C CA . PRO A 1 84 ? 1.805 -2.860 -4.863 1.00 85.12 84 PRO A CA 1
ATOM 644 C C . PRO A 1 84 ? 2.957 -3.544 -4.117 1.00 85.12 84 PRO A C 1
ATOM 646 O O . PRO A 1 84 ? 3.854 -4.102 -4.744 1.00 85.12 84 PRO A O 1
ATOM 649 N N . GLY A 1 85 ? 2.910 -3.566 -2.781 1.00 79.88 85 GLY A N 1
ATOM 650 C CA . GLY A 1 85 ? 3.891 -4.270 -1.956 1.00 79.88 85 GLY A CA 1
ATOM 651 C C . GLY A 1 85 ? 3.911 -5.777 -2.220 1.00 79.88 85 GLY A C 1
ATOM 652 O O . GLY A 1 85 ? 4.987 -6.361 -2.323 1.00 79.88 85 GLY A O 1
ATOM 653 N N . ILE A 1 86 ? 2.743 -6.399 -2.406 1.00 82.75 86 ILE A N 1
ATOM 654 C CA . ILE A 1 86 ? 2.631 -7.827 -2.747 1.00 82.75 86 ILE A CA 1
ATOM 655 C C . ILE A 1 86 ? 3.285 -8.106 -4.106 1.00 82.75 86 ILE A C 1
ATOM 657 O O . ILE A 1 86 ? 4.052 -9.060 -4.228 1.00 82.75 86 ILE A O 1
ATOM 661 N N . PHE A 1 87 ? 3.044 -7.253 -5.108 1.00 80.12 87 PHE A N 1
ATOM 662 C CA . PHE A 1 87 ? 3.670 -7.382 -6.428 1.00 80.12 87 PHE A CA 1
ATOM 663 C C . PHE A 1 87 ? 5.192 -7.226 -6.376 1.00 80.12 87 PHE A C 1
ATOM 665 O O . PHE A 1 87 ? 5.902 -8.008 -7.004 1.00 80.12 87 PHE A O 1
ATOM 672 N N . ILE A 1 88 ? 5.700 -6.265 -5.597 1.00 79.88 88 ILE A N 1
ATOM 673 C CA . ILE A 1 88 ? 7.145 -6.070 -5.409 1.00 79.88 88 ILE A CA 1
ATOM 674 C C . ILE A 1 88 ? 7.773 -7.315 -4.771 1.00 79.88 88 ILE A C 1
ATOM 676 O O . ILE A 1 88 ? 8.782 -7.815 -5.264 1.00 79.88 88 ILE A O 1
ATOM 680 N N . VAL A 1 89 ? 7.172 -7.853 -3.707 1.00 79.88 89 VAL A N 1
ATOM 681 C CA . VAL A 1 89 ? 7.679 -9.061 -3.035 1.00 79.88 89 VAL A CA 1
ATOM 682 C C . VAL A 1 89 ? 7.639 -10.271 -3.970 1.00 79.88 89 VAL A C 1
ATOM 684 O O . VAL A 1 89 ? 8.630 -10.993 -4.071 1.00 79.88 89 VAL A O 1
ATOM 687 N N . ALA A 1 90 ? 6.537 -10.473 -4.696 1.00 80.38 90 ALA A N 1
ATOM 688 C CA . ALA A 1 90 ? 6.413 -11.555 -5.670 1.00 80.38 90 ALA A CA 1
ATOM 689 C C . ALA A 1 90 ? 7.475 -11.452 -6.778 1.00 80.38 90 ALA A C 1
ATOM 691 O O . ALA A 1 90 ? 8.105 -12.453 -7.120 1.00 80.38 90 ALA A O 1
ATOM 692 N N . TYR A 1 91 ? 7.727 -10.241 -7.285 1.00 80.62 91 TYR A N 1
ATOM 693 C CA . TYR A 1 91 ? 8.765 -9.981 -8.280 1.00 80.62 91 TYR A CA 1
ATOM 694 C C . TYR A 1 91 ? 10.169 -10.299 -7.751 1.00 80.62 91 TYR A C 1
ATOM 696 O O . TYR A 1 91 ? 10.948 -10.955 -8.437 1.00 80.62 91 TYR A O 1
ATOM 704 N N . LEU A 1 92 ? 10.493 -9.891 -6.519 1.00 78.38 92 LEU A N 1
ATOM 705 C CA . LEU A 1 92 ? 11.791 -10.181 -5.900 1.00 78.38 92 LEU A CA 1
ATOM 706 C C . LEU A 1 92 ? 12.012 -11.684 -5.684 1.00 78.38 92 LEU A C 1
ATOM 708 O O . LEU A 1 92 ? 13.118 -12.177 -5.904 1.00 78.38 92 LEU A O 1
ATOM 712 N N . ILE A 1 93 ? 10.970 -12.417 -5.278 1.00 81.25 93 ILE A N 1
ATOM 713 C CA . ILE A 1 93 ? 11.027 -13.878 -5.133 1.00 81.25 93 ILE A CA 1
ATOM 714 C C . ILE A 1 93 ? 11.262 -14.535 -6.495 1.00 81.25 93 ILE A C 1
ATOM 716 O O . ILE A 1 93 ? 12.158 -15.366 -6.612 1.00 81.25 93 ILE A O 1
ATOM 720 N N . TYR A 1 94 ? 10.504 -14.138 -7.521 1.00 84.12 94 TYR A N 1
ATOM 721 C CA . TYR A 1 94 ? 10.693 -14.629 -8.885 1.00 84.12 94 TYR A CA 1
ATOM 722 C C . TYR A 1 94 ? 12.124 -14.371 -9.372 1.00 84.12 94 TYR A C 1
ATOM 724 O O . TYR A 1 94 ? 12.815 -15.300 -9.778 1.00 84.12 94 TYR A O 1
ATOM 732 N N . PHE A 1 95 ? 12.612 -13.134 -9.252 1.00 81.38 95 PHE A N 1
ATOM 733 C CA . PHE A 1 95 ? 13.961 -12.777 -9.683 1.00 81.38 95 PHE A CA 1
ATOM 734 C C . PHE A 1 95 ? 15.030 -13.622 -8.983 1.00 81.38 95 PHE A C 1
ATOM 736 O O . PHE A 1 95 ? 15.924 -14.122 -9.644 1.00 81.38 95 PHE A O 1
ATOM 743 N N . LYS A 1 96 ? 14.913 -13.839 -7.667 1.00 86.19 96 LYS A N 1
ATOM 744 C CA . LYS A 1 96 ? 15.870 -14.648 -6.895 1.00 86.19 96 LYS A CA 1
ATOM 745 C C . LYS A 1 96 ? 15.863 -16.141 -7.261 1.00 86.19 96 LYS A C 1
ATOM 747 O O . LYS A 1 96 ? 16.854 -16.820 -7.025 1.00 86.19 96 LYS A O 1
ATOM 752 N N . ILE A 1 97 ? 14.733 -16.679 -7.723 1.00 82.75 97 ILE A N 1
ATOM 753 C CA . ILE A 1 97 ? 14.610 -18.105 -8.071 1.00 82.75 97 ILE A CA 1
ATOM 754 C C . ILE A 1 97 ? 15.110 -18.372 -9.494 1.00 82.75 97 ILE A C 1
ATOM 756 O O . ILE A 1 97 ? 15.646 -19.447 -9.754 1.00 82.75 97 ILE A O 1
ATOM 760 N N . PHE A 1 98 ? 14.905 -17.423 -10.410 1.00 77.56 98 PHE A N 1
ATOM 761 C CA . PHE A 1 98 ? 15.086 -17.640 -11.847 1.00 77.56 98 PHE A CA 1
ATOM 762 C C . PHE A 1 98 ? 16.275 -16.887 -12.472 1.00 77.56 98 PHE A C 1
ATOM 764 O O . PHE A 1 98 ? 16.539 -17.102 -13.653 1.00 77.56 98 PHE A O 1
ATOM 771 N N . ASN A 1 99 ? 16.994 -16.053 -11.710 1.00 69.94 99 ASN A N 1
ATOM 772 C CA . ASN A 1 99 ? 18.305 -15.482 -12.058 1.00 69.94 99 ASN A CA 1
ATOM 773 C C . ASN A 1 99 ? 19.335 -15.824 -10.981 1.00 69.94 99 ASN A C 1
ATOM 775 O O . ASN A 1 99 ? 20.510 -16.021 -11.357 1.00 69.94 99 ASN A O 1
#

pLDDT: mean 83.48, std 10.9, range [45.44, 94.12]

Secondary structure (DSSP, 8-state):
-PPPHHHHHHHHHHHHHHHHHHHHH-GGGHHHHHHHHHHHHHHHHHHHHHHT-SS--HHHHHHT--TTS--HHHHHHHHHHHHHHHHHHHHHHHHHHH-